Protein AF-A0A444V3T2-F1 (afdb_monomer)

InterPro domains:
  IPR004841 Amino acid permease/SLC12A domain [PF00324] (1-111)
  IPR004842 SLC12A transporter fam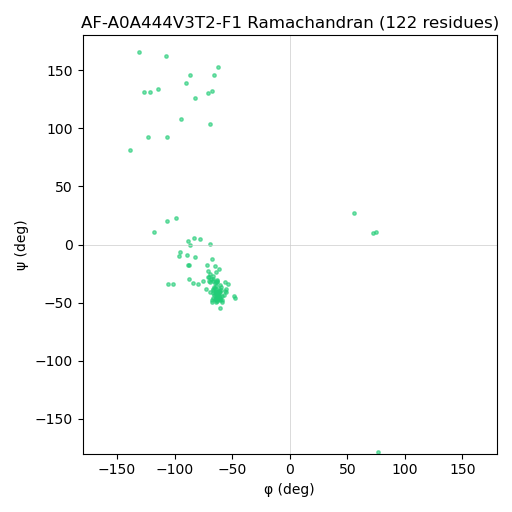ily [PTHR11827] (1-111)

Structure (mmCIF, N/CA/C/O backbone):
data_AF-A0A444V3T2-F1
#
_entry.id   AF-A0A444V3T2-F1
#
loop_
_atom_site.group_PDB
_atom_site.id
_atom_site.type_symbol
_atom_site.label_atom_id
_atom_site.label_alt_id
_atom_site.label_comp_id
_atom_site.label_asym_id
_atom_site.label_entity_id
_atom_site.label_seq_id
_atom_site.pdbx_PDB_ins_code
_atom_site.Cartn_x
_atom_site.Cartn_y
_atom_site.Cartn_z
_atom_site.occupancy
_atom_site.B_iso_or_equiv
_atom_site.auth_seq_id
_atom_site.auth_comp_id
_atom_site.auth_asym_id
_atom_site.auth_atom_id
_atom_site.pdbx_PDB_model_num
ATOM 1 N N . LYS A 1 1 ? 19.851 -10.715 -12.131 1.00 69.50 1 LYS A N 1
ATOM 2 C CA . LYS A 1 1 ? 19.253 -12.061 -11.907 1.00 69.50 1 LYS A CA 1
ATOM 3 C C . LYS A 1 1 ? 18.577 -12.176 -10.535 1.00 69.50 1 LYS A C 1
ATOM 5 O O . LYS A 1 1 ? 17.407 -12.519 -10.512 1.00 69.50 1 LYS A O 1
ATOM 10 N N . ALA A 1 2 ? 19.235 -11.811 -9.425 1.00 83.94 2 ALA A N 1
ATOM 11 C CA . ALA A 1 2 ? 18.618 -11.819 -8.088 1.00 83.94 2 ALA A CA 1
ATOM 12 C C . ALA A 1 2 ? 17.372 -10.912 -7.954 1.00 83.94 2 ALA A C 1
ATOM 14 O O . ALA A 1 2 ? 16.381 -11.339 -7.380 1.00 83.94 2 ALA A O 1
ATOM 15 N N . GLN A 1 3 ? 17.368 -9.715 -8.558 1.00 82.50 3 GLN A N 1
ATOM 16 C CA . GLN A 1 3 ? 16.205 -8.809 -8.534 1.00 82.50 3 GLN A CA 1
ATOM 17 C C . GLN A 1 3 ? 14.920 -9.452 -9.081 1.00 82.50 3 GLN A C 1
ATOM 19 O O . GLN A 1 3 ? 13.855 -9.260 -8.508 1.00 82.50 3 GLN A O 1
ATOM 24 N N . LEU A 1 4 ? 15.016 -10.242 -10.157 1.00 86.38 4 LEU A N 1
ATOM 25 C CA . LEU A 1 4 ? 13.858 -10.945 -10.716 1.00 86.38 4 LEU A CA 1
ATOM 26 C C . LEU A 1 4 ? 13.342 -12.018 -9.748 1.00 86.38 4 LEU A C 1
ATOM 28 O O . LEU A 1 4 ? 12.138 -12.173 -9.595 1.00 86.38 4 LEU A O 1
ATOM 32 N N . VAL A 1 5 ? 14.247 -12.720 -9.061 1.00 91.94 5 VAL A N 1
ATOM 33 C CA . VAL A 1 5 ? 13.881 -13.715 -8.042 1.00 91.94 5 VAL A CA 1
ATOM 34 C C . VAL A 1 5 ? 13.166 -13.046 -6.866 1.00 91.94 5 VAL A C 1
ATOM 36 O O . VAL A 1 5 ? 12.100 -13.504 -6.465 1.00 91.94 5 VAL A O 1
ATOM 39 N N . LEU A 1 6 ? 13.705 -11.934 -6.358 1.00 91.00 6 LEU A N 1
ATOM 40 C CA . LEU A 1 6 ? 13.081 -11.167 -5.275 1.00 91.00 6 LEU A CA 1
ATOM 41 C C . LEU A 1 6 ? 11.707 -10.623 -5.680 1.00 91.00 6 LEU A C 1
ATOM 43 O O . LEU A 1 6 ? 10.768 -10.694 -4.892 1.00 91.00 6 LEU A O 1
ATOM 47 N N . LEU A 1 7 ? 11.567 -10.148 -6.921 1.00 89.56 7 LEU A N 1
ATOM 48 C CA . LEU A 1 7 ? 10.286 -9.689 -7.454 1.00 89.56 7 LEU A CA 1
ATOM 49 C C . LEU A 1 7 ? 9.249 -10.820 -7.495 1.00 89.56 7 LEU A C 1
ATOM 51 O O . LEU A 1 7 ? 8.107 -10.613 -7.098 1.00 89.56 7 LEU A O 1
ATOM 55 N N . VAL A 1 8 ? 9.638 -12.020 -7.933 1.00 93.19 8 VAL A N 1
ATOM 56 C CA . VAL A 1 8 ? 8.736 -13.182 -7.965 1.00 93.19 8 VAL A CA 1
ATOM 57 C C . VAL A 1 8 ? 8.295 -13.581 -6.556 1.00 93.19 8 VAL A C 1
ATOM 59 O O . VAL A 1 8 ? 7.112 -13.837 -6.345 1.00 93.19 8 VAL A O 1
ATOM 62 N N . ILE A 1 9 ? 9.211 -13.587 -5.583 1.00 95.00 9 ILE A N 1
ATOM 63 C CA . ILE A 1 9 ? 8.882 -13.886 -4.180 1.00 95.00 9 ILE A CA 1
ATOM 64 C C . ILE A 1 9 ? 7.921 -12.836 -3.613 1.00 95.00 9 ILE A C 1
ATOM 66 O O . ILE A 1 9 ? 6.943 -13.197 -2.963 1.00 95.00 9 ILE A O 1
ATOM 70 N N . LEU A 1 10 ? 8.153 -11.551 -3.894 1.00 92.50 10 LEU A N 1
ATOM 71 C CA . LEU A 1 10 ? 7.268 -10.469 -3.461 1.00 92.50 10 LEU A CA 1
ATOM 72 C C . LEU A 1 10 ? 5.859 -10.629 -4.043 1.00 92.50 10 LEU A C 1
ATOM 74 O O . LEU A 1 10 ? 4.874 -10.548 -3.314 1.00 92.50 10 LEU A O 1
ATOM 78 N N . ILE A 1 11 ? 5.757 -10.903 -5.345 1.00 93.00 11 ILE A N 1
ATOM 79 C CA . ILE A 1 11 ? 4.470 -11.141 -6.005 1.00 93.00 11 ILE A CA 1
ATOM 80 C C . ILE A 1 11 ? 3.768 -12.355 -5.379 1.00 93.00 11 ILE A C 1
ATOM 82 O O . ILE A 1 11 ? 2.581 -12.279 -5.067 1.00 93.00 11 ILE A O 1
ATOM 86 N N . ALA A 1 12 ? 4.493 -13.448 -5.129 1.00 95.06 12 ALA A N 1
ATOM 87 C CA . ALA A 1 12 ? 3.946 -14.627 -4.461 1.00 95.06 12 ALA A CA 1
ATOM 88 C C . ALA A 1 12 ? 3.456 -14.321 -3.034 1.00 95.06 12 ALA A C 1
ATOM 90 O O . ALA A 1 12 ? 2.402 -14.813 -2.639 1.00 95.06 12 ALA A O 1
ATOM 91 N N . ALA A 1 13 ? 4.168 -13.478 -2.280 1.00 94.38 13 ALA A N 1
ATOM 92 C CA . ALA A 1 13 ? 3.751 -13.047 -0.947 1.00 94.38 13 ALA A CA 1
ATOM 93 C C . ALA A 1 13 ? 2.453 -12.225 -0.98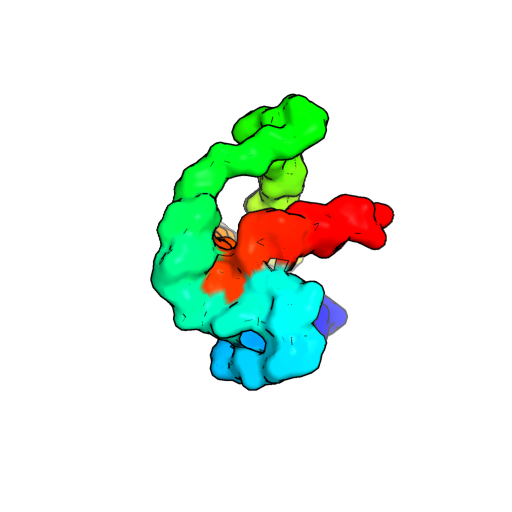8 1.00 94.38 13 ALA A C 1
ATOM 95 O O . ALA A 1 13 ? 1.553 -12.465 -0.182 1.00 94.38 13 ALA A O 1
ATOM 96 N N . ILE A 1 14 ? 2.317 -11.318 -1.963 1.00 92.44 14 ILE A N 1
ATOM 97 C CA . ILE A 1 14 ? 1.084 -10.546 -2.176 1.00 92.44 14 ILE A CA 1
ATOM 98 C C . ILE A 1 14 ? -0.077 -11.488 -2.520 1.00 92.44 14 ILE A C 1
ATOM 100 O O . ILE A 1 14 ? -1.147 -11.386 -1.923 1.00 92.44 14 ILE A O 1
ATOM 104 N N . PHE A 1 15 ? 0.125 -12.453 -3.422 1.00 93.12 15 PHE A N 1
ATOM 105 C CA . PHE A 1 15 ? -0.904 -13.451 -3.734 1.00 93.12 15 PHE A CA 1
ATOM 106 C C . PHE A 1 15 ? -1.279 -14.308 -2.525 1.00 93.12 15 PHE A C 1
ATOM 108 O O . PHE A 1 15 ? -2.460 -14.568 -2.307 1.00 93.12 15 PHE A O 1
ATOM 115 N N . ASN A 1 16 ? -0.300 -14.720 -1.720 1.00 92.94 16 ASN A N 1
ATOM 116 C CA . ASN A 1 16 ? -0.548 -15.477 -0.500 1.00 92.94 16 ASN A CA 1
ATOM 117 C C . ASN A 1 16 ? -1.385 -14.674 0.507 1.00 92.94 16 ASN A C 1
ATOM 119 O O . ASN A 1 16 ? -2.307 -15.227 1.102 1.00 92.94 16 ASN A O 1
ATOM 123 N N . TYR A 1 17 ? -1.116 -13.372 0.658 1.00 90.81 17 TYR A N 1
ATOM 124 C CA . TYR A 1 17 ? -1.953 -12.481 1.463 1.00 90.81 17 TYR A CA 1
ATOM 125 C C . TYR A 1 17 ? -3.397 -12.444 0.942 1.00 90.81 17 TYR A C 1
ATOM 127 O O . TYR A 1 17 ? -4.321 -12.669 1.718 1.00 90.81 17 TYR A O 1
ATOM 135 N N . VAL A 1 18 ? -3.591 -12.232 -0.366 1.00 90.25 18 VAL A N 1
ATOM 136 C CA . VAL A 1 18 ? -4.929 -12.147 -0.975 1.00 90.25 18 VAL A CA 1
ATOM 137 C C . VAL A 1 18 ? -5.693 -13.463 -0.831 1.00 90.25 18 VAL A C 1
ATOM 139 O O . VAL A 1 18 ? -6.853 -13.465 -0.451 1.00 90.25 18 VAL A O 1
ATOM 142 N N . ILE A 1 19 ? -5.065 -14.611 -1.086 1.00 90.31 19 ILE A N 1
ATOM 143 C CA . ILE A 1 19 ? -5.722 -15.914 -0.889 1.00 90.31 19 ILE A CA 1
ATOM 144 C C . ILE A 1 19 ? -6.040 -16.122 0.597 1.00 90.31 19 ILE A C 1
ATOM 146 O O . ILE A 1 19 ? -7.130 -16.573 0.947 1.00 90.31 19 ILE A O 1
ATOM 150 N N . GLY A 1 20 ? -5.107 -15.756 1.477 1.00 87.44 20 GLY A N 1
ATOM 151 C CA . GLY A 1 20 ? -5.268 -15.856 2.920 1.00 87.44 20 GLY A CA 1
ATOM 152 C C . GLY A 1 20 ? -6.390 -14.980 3.475 1.00 87.44 20 GLY A C 1
ATOM 153 O O . GLY A 1 20 ? -7.021 -15.393 4.445 1.00 87.44 20 GLY A O 1
ATOM 154 N N . SER A 1 21 ? -6.672 -13.821 2.870 1.00 86.50 21 SER A N 1
ATOM 155 C CA . SER A 1 21 ? -7.755 -12.931 3.306 1.00 86.50 21 SER A CA 1
ATOM 156 C C . SER A 1 21 ? -9.146 -13.500 3.019 1.00 86.50 21 SER A C 1
ATOM 158 O O . SER A 1 21 ? -10.081 -13.226 3.768 1.00 86.50 21 SER A O 1
ATOM 160 N N . PHE A 1 22 ? -9.289 -14.341 1.987 1.00 86.31 22 PHE A N 1
ATOM 161 C CA . PHE A 1 22 ? -10.555 -15.001 1.645 1.00 86.31 22 PHE A CA 1
ATOM 162 C C . PHE A 1 22 ? -10.858 -16.261 2.464 1.00 86.31 22 PHE A C 1
ATOM 164 O O . PHE A 1 22 ? -11.978 -16.763 2.390 1.00 86.31 22 PHE A O 1
ATOM 171 N N . ILE A 1 23 ? -9.899 -16.783 3.235 1.00 85.62 23 ILE A N 1
ATOM 172 C CA . ILE A 1 23 ? -10.065 -18.019 4.013 1.00 85.62 23 ILE A CA 1
ATOM 173 C C . ILE A 1 23 ? -10.206 -17.667 5.506 1.00 85.62 23 ILE A C 1
ATOM 175 O O . ILE A 1 23 ? -9.193 -17.564 6.210 1.00 85.62 23 ILE A O 1
ATOM 179 N N . PRO A 1 24 ? -11.439 -17.484 6.021 1.00 75.69 24 PRO A N 1
ATOM 180 C CA . PRO A 1 24 ? -11.673 -17.339 7.452 1.00 75.69 24 PRO A CA 1
ATOM 181 C C . PRO A 1 24 ? -11.369 -18.655 8.171 1.00 75.69 24 PRO A C 1
ATOM 183 O O . PRO A 1 24 ? -11.794 -19.727 7.746 1.00 75.69 24 PRO A O 1
ATOM 186 N N . MET A 1 25 ? -10.613 -18.577 9.266 1.00 75.19 25 MET A N 1
ATOM 187 C CA . MET A 1 25 ? -10.357 -19.709 10.158 1.00 75.19 25 MET A CA 1
ATOM 188 C C . MET A 1 25 ? -10.712 -19.293 11.582 1.00 75.19 25 MET A C 1
ATOM 190 O O . MET A 1 25 ? -10.215 -18.264 12.035 1.00 75.19 25 MET A O 1
ATOM 194 N N . GLU A 1 26 ? -11.483 -20.112 12.305 1.00 74.12 26 GLU A N 1
ATOM 195 C CA . GLU A 1 26 ? -11.854 -19.857 13.713 1.00 74.12 26 GLU A CA 1
ATOM 196 C C . GLU A 1 26 ? -10.626 -19.609 14.605 1.00 74.12 26 GLU A C 1
ATOM 198 O O . GLU A 1 26 ? -10.642 -18.765 15.495 1.00 74.12 26 GLU A O 1
ATOM 203 N N . SER A 1 27 ? -9.497 -20.270 14.322 1.00 75.94 27 SER A N 1
ATOM 204 C CA . SER A 1 27 ? -8.250 -20.073 15.074 1.00 75.94 27 SER A CA 1
ATOM 205 C C . SER A 1 27 ? -7.646 -18.669 14.942 1.00 75.94 27 SER A C 1
ATOM 207 O O . SER A 1 27 ? -6.814 -18.289 15.766 1.00 75.94 27 SER A O 1
ATOM 209 N N . LYS A 1 28 ? -8.041 -17.895 13.921 1.00 72.12 28 LYS A N 1
ATOM 210 C CA . LYS A 1 28 ? -7.581 -16.520 13.683 1.00 72.12 28 LYS A CA 1
ATOM 211 C C . LYS A 1 28 ? -8.539 -15.459 14.238 1.00 72.12 28 LYS A C 1
ATOM 213 O O . LYS A 1 28 ? -8.137 -14.300 14.325 1.00 72.12 28 LYS A O 1
ATOM 218 N N . GLU A 1 29 ? -9.738 -15.834 14.685 1.00 74.69 29 GLU A N 1
ATOM 219 C CA . GLU A 1 29 ? -10.699 -14.890 15.278 1.00 74.69 29 GLU A CA 1
ATOM 220 C C . GLU A 1 29 ? -10.171 -14.267 16.575 1.00 74.69 29 GLU A C 1
ATOM 222 O O . GLU A 1 29 ? -10.343 -13.074 16.811 1.00 74.69 29 GLU A O 1
ATOM 227 N N . SER A 1 30 ? -9.423 -15.036 17.373 1.00 72.38 30 SER A N 1
ATOM 228 C CA . SER A 1 30 ? -8.738 -14.532 18.576 1.00 72.38 30 SER A CA 1
ATOM 229 C C . SER A 1 30 ? -7.698 -13.447 18.273 1.00 72.38 30 SER A C 1
ATOM 231 O O . SER A 1 30 ? -7.361 -12.651 19.145 1.00 72.38 30 SER A O 1
ATOM 233 N N . LYS A 1 31 ? -7.215 -13.392 17.026 1.00 72.00 31 LYS A N 1
ATOM 234 C CA . LYS A 1 31 ? -6.314 -12.362 16.499 1.00 72.00 31 LYS A CA 1
ATOM 235 C C . LYS A 1 31 ? -7.063 -11.297 15.699 1.00 72.00 31 LYS A C 1
ATOM 237 O O . LYS A 1 31 ? -6.473 -10.665 14.832 1.00 72.00 31 LYS A O 1
ATOM 242 N N . GLY A 1 32 ? -8.362 -11.124 15.933 1.00 73.44 32 GLY A N 1
ATOM 243 C CA . GLY A 1 32 ? -9.148 -10.058 15.318 1.00 73.44 32 GLY A CA 1
ATOM 244 C C . GLY A 1 32 ? -9.454 -10.243 13.831 1.00 73.44 32 GLY A C 1
ATOM 245 O O . GLY A 1 32 ? -9.937 -9.303 13.207 1.00 73.44 32 GLY A O 1
ATOM 246 N N . PHE A 1 33 ? -9.172 -11.419 13.260 1.00 81.38 33 PHE A N 1
ATOM 247 C CA . PHE A 1 33 ? -9.427 -11.745 11.857 1.00 81.38 33 PHE A CA 1
ATOM 248 C C . PHE A 1 33 ? -10.779 -12.439 11.724 1.00 81.38 33 PHE A C 1
ATOM 250 O O . PHE A 1 33 ? -10.918 -13.603 12.093 1.00 81.38 33 PHE A O 1
ATOM 257 N N . PHE A 1 34 ? -11.765 -11.743 11.162 1.00 77.69 34 PHE A N 1
ATOM 258 C CA . PHE A 1 34 ? -13.147 -12.242 11.094 1.00 77.69 34 PHE A CA 1
ATOM 259 C C . PHE A 1 34 ? -13.671 -12.435 9.666 1.00 77.69 34 PHE A C 1
ATOM 261 O O . PHE A 1 34 ? -14.868 -12.652 9.469 1.00 77.69 34 PHE A O 1
ATOM 268 N N . GLY A 1 35 ? -12.793 -12.364 8.664 1.00 80.75 35 GLY A N 1
ATOM 269 C CA . GLY A 1 35 ? -13.203 -12.326 7.259 1.00 80.75 35 GLY A CA 1
ATOM 270 C C . GLY A 1 35 ? -13.736 -10.949 6.846 1.00 80.75 35 GLY A C 1
ATOM 271 O O . GLY A 1 35 ? -13.764 -10.010 7.637 1.00 80.75 35 GLY A O 1
ATOM 272 N N . TYR A 1 36 ? -14.155 -10.826 5.587 1.00 84.44 36 TYR A N 1
ATOM 273 C CA . TYR A 1 36 ? -14.707 -9.582 5.048 1.00 84.44 36 TYR A CA 1
ATOM 274 C C . TYR A 1 36 ? -16.077 -9.274 5.666 1.00 84.44 36 TYR A C 1
ATOM 276 O O . TYR A 1 36 ? -17.084 -9.867 5.274 1.00 84.44 36 TYR A O 1
ATOM 284 N N . LYS A 1 37 ? -16.125 -8.323 6.606 1.00 85.31 37 LYS A N 1
ATOM 285 C CA . LYS A 1 37 ? -17.368 -7.850 7.232 1.00 85.31 37 LYS A CA 1
ATOM 286 C C . LYS A 1 37 ? -17.549 -6.349 7.011 1.00 85.31 37 LYS A C 1
ATOM 288 O O . LYS A 1 37 ? -16.648 -5.554 7.262 1.00 85.31 37 LYS A O 1
ATOM 293 N N . GLY A 1 38 ? -18.743 -5.950 6.568 1.00 82.94 38 GLY A N 1
ATOM 294 C CA . GLY A 1 38 ? -19.071 -4.537 6.332 1.00 82.94 38 GLY A CA 1
ATOM 295 C C . GLY A 1 38 ? -19.102 -3.692 7.610 1.00 82.94 38 GLY A C 1
ATOM 296 O O . GLY A 1 38 ? -18.819 -2.500 7.560 1.00 82.94 38 GLY A O 1
ATOM 297 N N . GLU A 1 39 ? -19.391 -4.309 8.756 1.00 85.31 39 GLU A N 1
ATOM 298 C CA . GLU A 1 39 ? -19.378 -3.645 10.067 1.00 85.31 39 GLU A CA 1
ATOM 299 C C . GLU A 1 39 ? -17.965 -3.183 10.448 1.00 85.31 39 GLU A C 1
ATOM 301 O O . GLU A 1 39 ? -17.773 -2.014 10.772 1.00 85.31 39 GLU A O 1
ATOM 306 N N . ILE A 1 40 ? -16.969 -4.063 10.285 1.00 85.00 40 ILE A N 1
ATOM 307 C CA . ILE A 1 40 ? -15.548 -3.762 1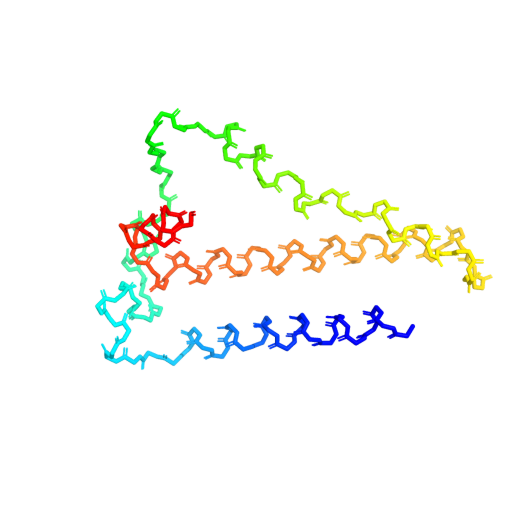0.525 1.00 85.00 40 ILE A CA 1
ATOM 308 C C . ILE A 1 40 ? -15.080 -2.635 9.601 1.00 85.00 40 ILE A C 1
ATOM 310 O O . ILE A 1 40 ? -14.377 -1.723 10.028 1.00 85.00 40 ILE A O 1
ATOM 314 N N . MET A 1 41 ? -15.520 -2.660 8.338 1.00 84.56 41 MET A N 1
ATOM 315 C CA . MET A 1 41 ? -15.205 -1.598 7.386 1.00 84.56 41 MET A CA 1
ATOM 316 C C . MET A 1 41 ? -15.695 -0.236 7.881 1.00 84.56 41 MET A C 1
ATOM 318 O O . MET A 1 41 ? -14.929 0.720 7.846 1.00 84.56 41 MET A O 1
ATOM 322 N N . MET A 1 42 ? -16.950 -0.145 8.339 1.00 86.19 42 MET A N 1
ATOM 323 C CA . MET A 1 42 ? -17.538 1.108 8.825 1.00 86.19 42 MET A CA 1
ATOM 324 C C . MET A 1 42 ? -16.841 1.626 10.083 1.00 86.19 42 MET A C 1
ATOM 326 O O . MET A 1 42 ? -16.622 2.830 10.198 1.00 86.19 42 MET A O 1
ATOM 330 N N . GLU A 1 43 ? -16.445 0.732 10.987 1.00 85.88 43 GLU A N 1
ATOM 331 C CA . GLU A 1 43 ? -15.677 1.088 12.183 1.00 85.88 43 GLU A CA 1
ATOM 332 C C . GLU A 1 43 ? -14.271 1.608 11.836 1.00 85.88 43 GLU A C 1
ATOM 334 O O . GLU A 1 43 ? -13.795 2.569 12.435 1.00 85.88 43 GLU A O 1
ATOM 339 N N . ASN A 1 44 ? -13.635 1.042 10.806 1.00 86.94 44 ASN A N 1
ATOM 340 C CA . ASN A 1 44 ? -12.298 1.429 10.348 1.00 86.94 44 ASN A CA 1
ATOM 341 C C . ASN A 1 44 ? -12.272 2.597 9.342 1.00 86.94 44 ASN A C 1
ATOM 343 O O . ASN A 1 44 ? -11.193 2.983 8.895 1.00 86.94 44 ASN A O 1
ATOM 347 N N . MET A 1 45 ? -13.418 3.169 8.948 1.00 86.69 45 MET A N 1
ATOM 348 C CA . MET A 1 45 ? -13.436 4.289 7.990 1.00 86.69 45 MET A CA 1
ATOM 349 C C . MET A 1 45 ? -12.896 5.597 8.581 1.00 86.69 45 MET A C 1
ATOM 351 O O . MET A 1 45 ? -12.420 6.457 7.837 1.00 86.69 45 MET A O 1
ATOM 355 N N . GLY A 1 46 ? -13.020 5.776 9.897 1.00 86.56 46 GLY A N 1
ATOM 356 C CA . GLY A 1 46 ?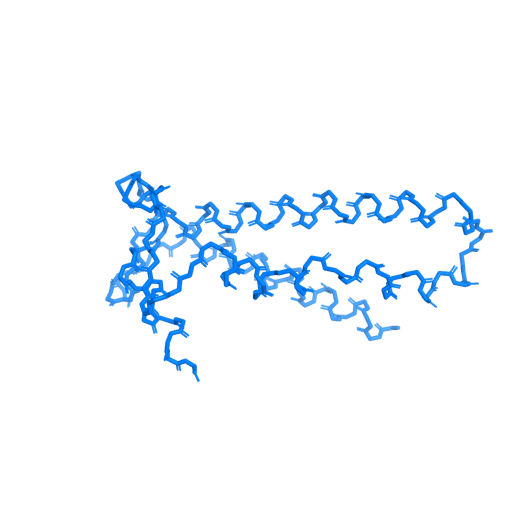 -12.548 6.965 10.597 1.00 86.56 46 GLY A CA 1
ATOM 357 C C . GLY A 1 46 ? -11.078 6.846 11.013 1.00 86.56 46 GLY A C 1
ATOM 358 O O . GLY A 1 46 ? -10.633 5.754 11.367 1.00 86.56 46 GLY A O 1
ATOM 359 N N . PRO A 1 47 ? -10.311 7.950 11.014 1.00 86.19 47 PRO A N 1
ATOM 360 C CA . PRO A 1 47 ? -8.986 7.953 11.617 1.00 86.19 47 PRO A CA 1
ATOM 361 C C . PRO A 1 47 ? -9.096 7.887 13.150 1.00 86.19 47 PRO A C 1
ATOM 363 O O . PRO A 1 47 ? -9.799 8.695 13.754 1.00 86.19 47 PRO A O 1
ATOM 366 N N . ASP A 1 48 ? -8.354 6.974 13.772 1.00 86.44 48 ASP A N 1
ATOM 367 C CA . ASP A 1 48 ? -8.138 6.899 15.225 1.00 86.44 48 ASP A CA 1
ATOM 368 C C . ASP A 1 48 ? -6.625 6.946 15.465 1.00 86.44 48 ASP A C 1
ATOM 370 O O . ASP A 1 48 ? -5.919 5.943 15.355 1.00 86.44 48 ASP A O 1
ATOM 374 N N . PHE A 1 49 ? -6.095 8.150 15.684 1.00 85.38 49 PHE A N 1
ATOM 375 C CA . PHE A 1 49 ? -4.674 8.318 15.968 1.00 85.38 49 PHE A CA 1
ATOM 376 C C . PHE A 1 49 ? -4.412 8.051 17.453 1.00 85.38 49 PHE A C 1
ATOM 378 O O . PHE A 1 49 ? -5.032 8.669 18.319 1.00 85.38 49 PHE A O 1
ATOM 385 N N . ARG A 1 50 ? -3.474 7.149 17.746 1.00 83.06 50 ARG A N 1
ATOM 386 C CA . ARG A 1 50 ? -3.112 6.728 19.108 1.00 83.06 50 ARG A CA 1
ATOM 387 C C . ARG A 1 50 ? -1.749 7.286 19.504 1.00 83.06 50 ARG A C 1
ATOM 389 O O . ARG A 1 50 ? -1.024 7.768 18.650 1.00 83.06 50 ARG A O 1
ATOM 396 N N . ASP A 1 51 ? -1.441 7.302 20.798 1.00 84.31 51 ASP A N 1
ATOM 397 C CA . ASP A 1 51 ? -0.132 7.718 21.349 1.00 84.31 51 ASP A CA 1
ATOM 398 C C . ASP A 1 51 ? 0.353 9.124 20.967 1.00 84.31 51 ASP A C 1
ATOM 400 O O . ASP A 1 51 ? 1.547 9.411 20.957 1.00 84.31 51 ASP A O 1
ATOM 404 N N . GLY A 1 52 ? -0.577 10.036 20.675 1.00 84.38 52 GLY A N 1
ATOM 405 C CA . GLY A 1 52 ? -0.230 11.384 20.220 1.00 84.38 52 GLY A CA 1
ATOM 406 C C . GLY A 1 52 ? 0.249 11.436 18.769 1.00 84.38 52 GLY A C 1
ATOM 407 O O . GLY A 1 52 ? 0.722 12.485 18.324 1.00 84.38 52 GLY A O 1
ATOM 408 N N . GLU A 1 53 ? 0.092 10.343 18.020 1.00 88.25 53 GLU A N 1
ATOM 409 C CA . GLU A 1 53 ? 0.326 10.328 16.588 1.00 88.25 53 GLU A CA 1
ATOM 410 C C . GLU A 1 53 ? -0.628 11.284 15.871 1.00 88.25 53 GLU A C 1
ATOM 412 O O . GLU A 1 53 ? -1.737 11.596 16.309 1.00 88.25 53 GLU A O 1
ATOM 417 N N . THR A 1 54 ? -0.175 11.784 14.731 1.00 91.38 54 THR A N 1
ATOM 418 C CA . THR A 1 54 ? -0.956 12.689 13.888 1.00 91.38 54 THR A CA 1
ATOM 419 C C . THR A 1 54 ? -0.914 12.201 12.453 1.00 91.38 54 THR A C 1
ATOM 421 O O . THR A 1 54 ? -0.046 11.414 12.073 1.00 91.38 54 THR A O 1
ATOM 424 N N . PHE A 1 55 ? -1.805 12.728 11.615 1.00 89.94 55 PHE A N 1
ATOM 425 C CA . PHE A 1 55 ? -1.799 12.451 10.180 1.00 89.94 55 PHE A CA 1
ATOM 426 C C . PHE A 1 55 ? -0.406 12.612 9.544 1.00 89.94 55 PHE A C 1
ATOM 428 O O . PHE A 1 55 ? 0.024 11.756 8.776 1.00 89.94 55 PHE A O 1
ATOM 435 N N . PHE A 1 56 ? 0.317 13.683 9.888 1.00 91.31 56 PHE A N 1
ATOM 436 C CA . PHE A 1 56 ? 1.652 13.936 9.341 1.00 91.31 56 PHE A CA 1
ATOM 437 C C . PHE A 1 56 ? 2.701 12.941 9.836 1.00 91.31 56 PHE A C 1
ATOM 439 O O . PHE A 1 56 ? 3.606 12.609 9.075 1.00 91.31 56 PHE A O 1
ATOM 446 N N . SER A 1 57 ? 2.569 12.448 11.069 1.00 90.62 57 SER A N 1
ATOM 447 C CA . SER A 1 57 ? 3.471 11.426 11.606 1.00 90.62 57 SER A CA 1
ATOM 448 C C . SER A 1 57 ? 3.297 10.094 10.870 1.00 90.62 57 SER A C 1
ATOM 450 O O . SER A 1 57 ? 4.252 9.557 10.309 1.00 90.62 57 SER A O 1
ATOM 452 N N . VAL A 1 58 ? 2.049 9.636 10.717 1.00 89.31 58 VAL A N 1
ATOM 453 C CA . VAL A 1 58 ? 1.731 8.421 9.946 1.00 89.31 58 VAL A CA 1
ATOM 454 C C . VAL A 1 58 ? 2.146 8.573 8.476 1.00 89.31 58 VAL A C 1
ATOM 456 O O . VAL A 1 58 ? 2.727 7.661 7.885 1.00 89.31 58 VAL A O 1
ATOM 459 N N . PHE A 1 59 ? 1.918 9.747 7.879 1.00 90.31 59 PHE A N 1
ATOM 460 C CA . PHE A 1 59 ? 2.366 10.044 6.518 1.00 90.31 59 PHE A CA 1
ATOM 461 C C . PHE A 1 59 ? 3.893 9.982 6.376 1.00 90.31 59 PHE A C 1
ATOM 463 O O . PHE A 1 59 ? 4.381 9.451 5.380 1.00 90.31 59 PHE A O 1
ATOM 470 N N . ALA A 1 60 ? 4.653 10.478 7.356 1.00 90.88 60 ALA A N 1
ATOM 471 C CA . ALA A 1 60 ? 6.114 10.443 7.326 1.00 90.88 60 ALA A CA 1
ATOM 472 C C . ALA A 1 60 ? 6.670 9.009 7.342 1.00 90.88 60 ALA A C 1
ATOM 474 O O . ALA A 1 60 ? 7.682 8.752 6.693 1.00 90.88 60 ALA A O 1
ATOM 475 N N . ILE A 1 61 ? 5.989 8.071 8.010 1.00 89.00 61 ILE A N 1
ATOM 476 C CA . ILE A 1 61 ? 6.336 6.639 7.997 1.00 89.00 61 ILE A CA 1
ATOM 477 C C . ILE A 1 61 ? 5.983 5.998 6.644 1.00 89.00 61 ILE A C 1
ATOM 479 O O . ILE A 1 61 ? 6.741 5.181 6.122 1.00 89.00 61 ILE A O 1
ATOM 483 N N . PHE A 1 62 ? 4.858 6.387 6.038 1.00 88.75 62 PHE A N 1
ATOM 484 C CA . PHE A 1 62 ? 4.423 5.855 4.742 1.00 88.75 62 PHE A CA 1
ATOM 485 C C . PHE A 1 62 ? 5.220 6.415 3.550 1.00 88.75 62 PHE A C 1
ATOM 487 O O . PHE A 1 62 ? 5.427 5.729 2.549 1.00 88.75 62 PHE A O 1
ATOM 494 N N . PHE A 1 63 ? 5.697 7.657 3.635 1.00 88.31 63 PHE A N 1
ATOM 495 C CA . PHE A 1 63 ? 6.348 8.361 2.528 1.00 88.31 63 PHE A CA 1
ATOM 496 C C . PHE A 1 63 ? 7.578 7.627 1.940 1.00 88.31 63 PHE A C 1
ATOM 498 O O . PHE A 1 63 ? 7.670 7.512 0.711 1.00 88.31 63 PHE A O 1
ATOM 505 N N . PRO A 1 64 ? 8.494 7.047 2.744 1.00 87.50 64 PRO A N 1
ATOM 506 C CA . PRO A 1 64 ? 9.585 6.211 2.241 1.00 87.50 64 PRO A CA 1
ATOM 507 C C . PRO A 1 64 ? 9.129 5.022 1.384 1.00 87.50 64 PRO A C 1
ATOM 509 O O . PRO A 1 64 ? 9.818 4.669 0.428 1.00 87.50 64 PRO A O 1
ATOM 512 N N . ALA A 1 65 ? 7.957 4.437 1.654 1.00 85.50 65 ALA A N 1
ATOM 513 C CA . ALA A 1 65 ? 7.443 3.311 0.873 1.00 85.50 65 ALA A CA 1
ATOM 514 C C . ALA A 1 65 ? 7.100 3.710 -0.578 1.00 85.50 65 ALA A C 1
ATOM 516 O O . ALA A 1 65 ? 7.265 2.913 -1.500 1.00 85.50 65 ALA A O 1
ATOM 517 N N . ALA A 1 66 ? 6.684 4.961 -0.806 1.00 82.31 66 ALA A N 1
ATOM 518 C CA . ALA A 1 66 ? 6.302 5.467 -2.127 1.00 82.31 66 ALA A CA 1
ATOM 519 C C . ALA A 1 66 ? 7.475 6.048 -2.949 1.00 82.31 66 ALA A C 1
ATOM 521 O O . ALA A 1 66 ? 7.368 6.194 -4.167 1.00 82.31 66 ALA A O 1
ATOM 522 N N . THR A 1 67 ? 8.605 6.384 -2.319 1.00 82.75 67 THR A N 1
ATOM 523 C CA . THR A 1 67 ? 9.699 7.161 -2.948 1.00 82.75 67 THR A CA 1
ATOM 524 C C . THR A 1 67 ? 10.760 6.328 -3.685 1.00 82.75 67 THR A C 1
ATOM 526 O O . THR A 1 67 ? 11.694 6.882 -4.265 1.00 82.75 67 THR A O 1
ATOM 529 N N . GLY A 1 68 ? 10.599 5.002 -3.771 1.00 72.88 68 GLY A N 1
ATOM 530 C CA . GLY A 1 68 ? 11.571 4.074 -4.379 1.00 72.88 68 GLY A CA 1
ATOM 531 C C . GLY A 1 68 ? 11.755 4.152 -5.907 1.00 72.88 68 GLY A C 1
ATOM 532 O O . GLY A 1 68 ? 12.557 3.408 -6.471 1.00 72.88 68 GLY A O 1
ATOM 533 N N . ILE A 1 69 ? 11.047 5.048 -6.599 1.00 75.25 69 ILE A N 1
ATOM 534 C CA . ILE A 1 69 ? 11.019 5.155 -8.070 1.00 75.25 69 ILE A CA 1
ATOM 535 C C . ILE A 1 69 ? 12.407 5.454 -8.668 1.00 75.25 69 ILE A C 1
ATOM 537 O O . ILE A 1 69 ? 12.758 4.947 -9.735 1.00 75.25 69 ILE A O 1
ATOM 541 N N . LEU A 1 70 ? 13.227 6.239 -7.964 1.00 65.88 70 LEU A N 1
ATOM 542 C CA . LEU A 1 70 ? 14.539 6.676 -8.453 1.00 65.8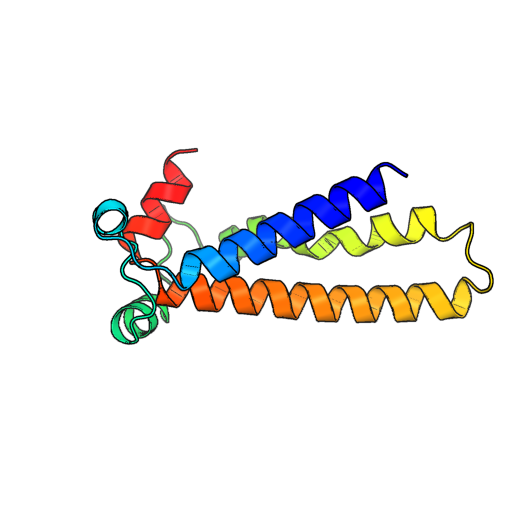8 70 LEU A CA 1
ATOM 543 C C . LEU A 1 70 ? 15.566 5.532 -8.532 1.00 65.88 70 LEU A C 1
ATOM 545 O O . LEU A 1 70 ? 16.461 5.573 -9.375 1.00 65.88 70 LEU A O 1
ATOM 549 N N . ALA A 1 71 ? 15.416 4.473 -7.727 1.00 67.88 71 ALA A N 1
ATOM 550 C CA . ALA A 1 71 ? 16.303 3.308 -7.775 1.00 67.88 71 ALA A CA 1
ATOM 551 C C . ALA A 1 71 ? 16.133 2.492 -9.072 1.00 67.88 71 ALA A C 1
ATOM 553 O O . ALA A 1 71 ? 17.096 1.900 -9.561 1.00 67.88 71 ALA A O 1
ATOM 554 N N . GLY A 1 72 ? 14.932 2.501 -9.665 1.00 64.50 72 GLY A N 1
ATOM 555 C CA . GLY A 1 72 ? 14.644 1.814 -10.928 1.00 64.50 72 GLY A CA 1
ATOM 556 C C . GLY A 1 72 ? 15.316 2.467 -12.138 1.00 64.50 72 GLY A C 1
ATOM 557 O O . GLY A 1 72 ? 15.728 1.770 -13.066 1.00 64.50 72 GLY A O 1
ATOM 558 N N . ALA A 1 73 ? 15.508 3.790 -12.105 1.00 64.81 73 ALA A N 1
ATOM 559 C CA . ALA A 1 73 ? 16.202 4.513 -13.169 1.00 64.81 73 ALA A CA 1
ATOM 560 C C . ALA A 1 73 ? 17.693 4.133 -13.259 1.00 64.81 73 ALA A C 1
ATOM 562 O O . ALA A 1 73 ? 18.255 4.111 -14.349 1.00 64.81 73 ALA A O 1
ATOM 563 N N . ASN A 1 74 ? 18.341 3.754 -12.156 1.00 62.62 74 ASN A N 1
ATOM 564 C CA . ASN A 1 74 ? 19.781 3.470 -12.149 1.00 62.62 74 ASN A CA 1
ATOM 565 C C . ASN A 1 74 ? 20.175 2.160 -12.876 1.00 62.62 74 ASN A C 1
ATOM 567 O O . ASN A 1 74 ? 21.326 1.980 -13.252 1.00 62.62 74 ASN A O 1
ATOM 571 N N . ILE A 1 75 ? 19.223 1.249 -13.116 1.00 64.88 75 ILE A N 1
ATOM 572 C CA . ILE A 1 75 ? 19.436 -0.012 -13.864 1.00 64.88 75 ILE A CA 1
ATOM 573 C C . ILE A 1 75 ? 19.063 0.163 -15.348 1.00 64.88 75 ILE A C 1
ATOM 575 O O . ILE A 1 75 ? 19.316 -0.704 -16.180 1.00 64.88 75 ILE A O 1
ATOM 579 N N . SER A 1 76 ? 18.495 1.317 -15.709 1.00 61.41 76 SER A N 1
ATOM 580 C CA . SER A 1 76 ? 17.951 1.559 -17.045 1.00 61.41 76 SER A CA 1
ATOM 581 C C . SER A 1 76 ? 19.000 1.861 -18.135 1.00 61.41 76 SER A C 1
ATOM 583 O O . SER A 1 76 ? 18.640 2.116 -19.282 1.00 61.41 76 SER A O 1
ATOM 585 N N . GLY A 1 77 ? 20.295 1.787 -17.800 1.00 59.06 77 GLY A N 1
ATOM 586 C CA . GLY A 1 77 ? 21.413 1.985 -18.733 1.00 59.06 77 GLY A CA 1
ATOM 587 C C . GLY A 1 77 ? 21.559 0.907 -19.818 1.00 59.06 77 GLY A C 1
ATOM 588 O O . GLY A 1 77 ? 22.283 1.133 -20.779 1.00 59.06 77 GLY A O 1
ATOM 589 N N . ASP A 1 78 ? 20.862 -0.227 -19.684 1.00 62.50 78 ASP A N 1
ATOM 590 C CA . ASP A 1 78 ? 20.872 -1.360 -20.632 1.00 62.50 78 ASP A CA 1
ATOM 591 C C . ASP A 1 78 ? 19.568 -1.458 -21.458 1.00 62.50 78 ASP A C 1
ATOM 593 O O . ASP A 1 78 ? 19.193 -2.519 -21.956 1.00 62.50 78 ASP A O 1
ATOM 597 N N . LEU A 1 79 ? 18.805 -0.362 -21.561 1.00 66.62 79 LEU A N 1
ATOM 598 C CA . LEU A 1 79 ? 17.589 -0.328 -22.378 1.00 66.62 79 LEU A CA 1
ATOM 599 C C . LEU A 1 79 ? 17.900 0.112 -23.806 1.00 66.62 79 LEU A C 1
ATOM 601 O O . LEU A 1 79 ? 18.617 1.084 -24.020 1.00 66.62 79 LEU A O 1
ATOM 605 N N . ALA A 1 80 ? 17.265 -0.555 -24.772 1.00 67.31 80 ALA A N 1
ATOM 606 C CA . ALA A 1 80 ? 17.367 -0.220 -26.191 1.00 67.31 80 ALA A CA 1
ATOM 607 C C . ALA A 1 80 ? 16.990 1.248 -26.488 1.00 67.31 80 ALA A C 1
ATOM 609 O O . ALA A 1 80 ? 17.667 1.886 -27.284 1.00 67.31 80 ALA A O 1
ATOM 610 N N . ASP A 1 81 ? 15.967 1.788 -25.799 1.00 78.75 81 ASP A N 1
ATOM 611 C CA . ASP A 1 81 ? 15.485 3.174 -25.939 1.00 78.75 81 ASP A CA 1
ATOM 612 C C . ASP A 1 81 ? 15.148 3.814 -24.568 1.00 78.75 81 ASP A C 1
ATOM 614 O O . ASP A 1 81 ? 13.979 3.870 -24.155 1.00 78.75 81 ASP A O 1
ATOM 618 N N . PRO A 1 82 ? 16.143 4.328 -23.821 1.00 72.56 82 PRO A N 1
ATOM 619 C CA . PRO A 1 82 ? 15.947 4.803 -22.448 1.00 72.56 82 PRO A CA 1
ATOM 620 C C . PRO A 1 82 ? 15.018 6.027 -22.356 1.00 72.56 82 PRO A C 1
ATOM 622 O O . PRO A 1 82 ? 14.237 6.138 -21.412 1.00 72.56 82 PRO A O 1
ATOM 625 N N . GLN A 1 83 ? 15.026 6.913 -23.360 1.00 76.00 83 GLN A N 1
ATOM 626 C CA . GLN A 1 83 ? 14.227 8.150 -23.357 1.00 76.00 83 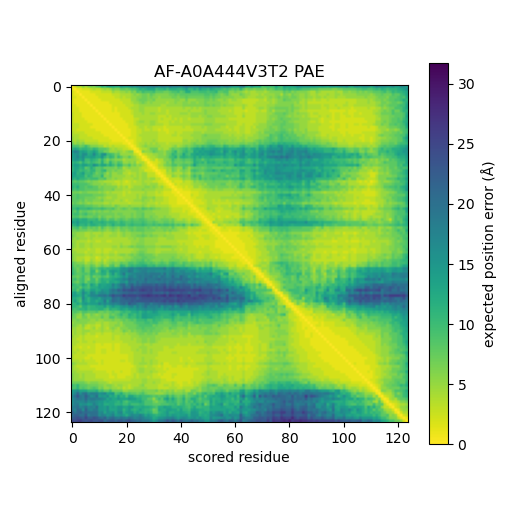GLN A CA 1
ATOM 627 C C . GLN A 1 83 ? 12.710 7.899 -23.337 1.00 76.00 83 GLN A C 1
ATOM 629 O O . GLN A 1 83 ? 11.963 8.700 -22.780 1.00 76.00 83 GLN A O 1
ATOM 634 N N . LEU A 1 84 ? 12.246 6.789 -23.919 1.00 76.31 84 LEU A N 1
ATOM 635 C CA . LEU A 1 84 ? 10.823 6.435 -23.957 1.00 76.31 84 LEU A CA 1
ATOM 636 C C . LEU A 1 84 ? 10.453 5.379 -22.916 1.00 76.31 84 LEU A C 1
ATOM 638 O O . LEU A 1 84 ? 9.340 5.395 -22.384 1.00 76.31 84 LEU A O 1
ATOM 642 N N . ALA A 1 85 ? 11.364 4.455 -22.622 1.00 80.31 85 ALA A N 1
ATOM 643 C CA . ALA A 1 85 ? 11.066 3.325 -21.758 1.00 80.31 85 ALA A CA 1
ATOM 644 C C . ALA A 1 85 ? 11.100 3.674 -20.261 1.00 80.31 85 ALA A C 1
ATOM 646 O O . ALA A 1 85 ? 10.268 3.165 -19.510 1.00 80.31 85 ALA A O 1
ATOM 647 N N . ILE A 1 86 ? 11.978 4.588 -19.829 1.00 80.88 86 ILE A N 1
ATOM 648 C CA . ILE A 1 86 ? 12.039 5.057 -18.433 1.00 80.88 86 ILE A CA 1
ATOM 649 C C . ILE A 1 86 ? 10.723 5.722 -17.990 1.00 80.88 86 ILE A C 1
ATOM 651 O O . ILE A 1 86 ? 10.154 5.273 -16.989 1.00 80.88 86 ILE A O 1
ATOM 655 N N . PRO A 1 87 ? 10.184 6.745 -18.692 1.00 82.19 87 PRO A N 1
ATOM 656 C CA . PRO A 1 87 ? 8.962 7.413 -18.243 1.00 82.19 87 PRO A CA 1
ATOM 657 C C . PRO A 1 87 ? 7.738 6.492 -18.296 1.00 82.19 87 PRO A C 1
ATOM 659 O O . PRO A 1 87 ? 6.927 6.502 -17.372 1.00 82.19 87 PRO A O 1
ATOM 662 N N . ARG A 1 88 ? 7.615 5.643 -19.327 1.00 83.56 88 ARG A N 1
ATOM 663 C CA . ARG A 1 88 ? 6.499 4.686 -19.435 1.00 83.56 88 ARG A CA 1
ATOM 664 C C . ARG A 1 88 ? 6.551 3.614 -18.351 1.00 83.56 88 ARG A C 1
ATOM 666 O O . ARG A 1 88 ? 5.530 3.342 -17.725 1.00 83.56 88 ARG A O 1
ATOM 673 N N . GLY A 1 89 ? 7.729 3.036 -18.116 1.00 84.81 89 GLY A N 1
ATOM 674 C CA . GLY A 1 89 ? 7.927 2.031 -17.074 1.00 84.81 89 GLY A CA 1
ATOM 675 C C . GLY A 1 89 ? 7.659 2.599 -15.683 1.00 84.81 89 GLY A C 1
ATOM 676 O O . GLY A 1 89 ? 6.963 1.975 -14.890 1.00 84.81 89 GLY A O 1
ATOM 677 N N . THR A 1 90 ? 8.132 3.818 -15.423 1.00 86.38 90 THR A N 1
ATOM 678 C CA . THR A 1 90 ? 7.935 4.512 -14.145 1.00 86.38 90 THR A CA 1
ATOM 679 C C . THR A 1 90 ? 6.461 4.805 -13.871 1.00 86.38 90 THR A C 1
ATOM 681 O O . THR A 1 90 ? 5.961 4.461 -12.804 1.00 86.38 90 THR A O 1
ATOM 684 N N . LEU A 1 91 ? 5.737 5.389 -14.832 1.00 87.06 91 LEU A N 1
ATOM 685 C CA . LEU A 1 91 ? 4.314 5.702 -14.664 1.00 87.06 91 LEU A CA 1
ATOM 686 C C . LEU A 1 91 ? 3.464 4.441 -14.475 1.00 87.06 91 LEU A C 1
ATOM 688 O O . LEU A 1 91 ? 2.577 4.422 -13.623 1.00 87.06 91 LEU A O 1
ATOM 692 N N . LEU A 1 92 ? 3.758 3.376 -15.227 1.00 87.81 92 LEU A N 1
ATOM 693 C CA . LEU A 1 92 ? 3.062 2.101 -15.071 1.00 87.81 92 LEU A CA 1
ATOM 694 C C . LEU A 1 92 ? 3.363 1.459 -13.711 1.00 87.81 92 LEU A C 1
ATOM 696 O O . LEU A 1 92 ? 2.447 0.965 -13.060 1.00 87.81 92 LEU A O 1
ATOM 700 N N . ALA A 1 93 ? 4.620 1.499 -13.261 1.00 87.62 93 ALA A N 1
ATOM 701 C CA . ALA A 1 93 ? 5.004 0.985 -11.951 1.00 87.62 93 ALA A CA 1
ATOM 702 C C . ALA A 1 93 ? 4.274 1.726 -10.822 1.00 87.62 93 ALA A C 1
ATOM 704 O O . ALA A 1 93 ? 3.700 1.070 -9.958 1.00 87.62 93 ALA A O 1
ATOM 705 N N . ILE A 1 94 ? 4.221 3.063 -10.871 1.00 89.88 94 ILE A N 1
ATOM 706 C CA . ILE A 1 94 ? 3.490 3.893 -9.897 1.00 89.88 94 ILE A CA 1
ATOM 707 C C . ILE A 1 94 ? 2.002 3.540 -9.873 1.00 89.88 94 ILE A C 1
ATOM 709 O O . ILE A 1 94 ? 1.406 3.412 -8.803 1.00 89.88 94 ILE A O 1
ATOM 713 N N . LEU A 1 95 ? 1.385 3.380 -11.046 1.00 90.56 95 LEU A N 1
ATOM 714 C CA . LEU A 1 95 ? -0.027 3.021 -11.135 1.00 90.56 95 LEU A CA 1
ATOM 715 C C . LEU A 1 95 ? -0.293 1.651 -10.495 1.00 90.56 95 LEU A C 1
ATOM 717 O O . LEU A 1 95 ? -1.217 1.515 -9.695 1.00 90.56 95 LEU A O 1
ATOM 721 N N . ILE A 1 96 ? 0.537 0.651 -10.809 1.00 91.06 96 ILE A N 1
ATOM 722 C CA . ILE A 1 96 ? 0.399 -0.703 -10.262 1.00 91.06 96 ILE A CA 1
ATOM 723 C C . ILE A 1 96 ? 0.598 -0.696 -8.742 1.00 91.06 96 ILE A C 1
ATOM 725 O O . ILE A 1 96 ? -0.227 -1.263 -8.027 1.00 91.06 96 ILE A O 1
ATOM 729 N N . THR A 1 97 ? 1.643 -0.040 -8.223 1.00 90.75 97 THR A N 1
ATOM 730 C CA . THR A 1 97 ? 1.897 0.002 -6.772 1.00 90.75 97 THR A CA 1
ATOM 731 C C . THR A 1 97 ? 0.792 0.735 -6.020 1.00 90.75 97 THR A C 1
ATOM 733 O O . THR A 1 97 ? 0.378 0.274 -4.960 1.00 90.75 97 THR A O 1
ATOM 736 N N . THR A 1 98 ? 0.244 1.810 -6.594 1.00 90.69 98 THR A N 1
ATOM 737 C CA . THR A 1 98 ? -0.890 2.543 -6.008 1.00 90.69 98 THR A CA 1
ATOM 738 C C . THR A 1 98 ? -2.127 1.654 -5.893 1.00 90.69 98 THR A C 1
ATOM 740 O O . THR A 1 98 ? -2.756 1.610 -4.839 1.00 90.69 98 THR A O 1
ATOM 743 N N . ILE A 1 99 ? -2.458 0.896 -6.944 1.00 93.94 99 ILE A N 1
ATOM 744 C CA . ILE A 1 99 ? -3.595 -0.036 -6.923 1.00 93.94 99 ILE A CA 1
ATOM 745 C C . ILE A 1 99 ? -3.387 -1.124 -5.865 1.00 93.94 99 ILE A C 1
ATOM 747 O O . ILE A 1 99 ? -4.311 -1.429 -5.113 1.00 93.94 99 ILE A O 1
ATOM 751 N N . VAL A 1 100 ? -2.179 -1.688 -5.772 1.00 92.44 100 VAL A N 1
ATOM 752 C CA . VAL A 1 100 ? -1.858 -2.721 -4.775 1.00 92.44 100 VAL A CA 1
ATOM 753 C C . VAL A 1 100 ? -1.961 -2.171 -3.351 1.00 92.44 100 VAL A C 1
ATOM 755 O O . VAL A 1 100 ? -2.571 -2.817 -2.503 1.00 92.44 100 VAL A O 1
ATOM 758 N N . TYR A 1 101 ? -1.434 -0.973 -3.082 1.00 91.44 101 TYR A N 1
ATOM 759 C CA . TYR A 1 101 ? -1.534 -0.341 -1.763 1.00 91.44 101 TYR A CA 1
ATOM 760 C C . TYR A 1 101 ? -2.976 -0.061 -1.356 1.00 91.44 101 TYR A C 1
ATOM 762 O O . TYR A 1 101 ? -3.366 -0.407 -0.242 1.00 91.44 101 TYR A O 1
ATOM 770 N N . LEU A 1 102 ? -3.788 0.495 -2.257 1.00 91.81 102 LEU A N 1
ATOM 771 C CA . LEU A 1 102 ? -5.205 0.733 -1.981 1.00 91.81 102 LEU A CA 1
ATOM 772 C C . LEU A 1 102 ? -5.966 -0.579 -1.768 1.00 91.81 102 LEU A C 1
ATOM 774 O O . LEU A 1 102 ? -6.778 -0.670 -0.851 1.00 91.81 102 LEU A O 1
ATOM 778 N N . GLY A 1 103 ? -5.675 -1.603 -2.574 1.00 91.88 103 GLY A N 1
ATOM 779 C CA . GLY A 1 103 ? -6.290 -2.922 -2.450 1.00 91.88 103 GLY A CA 1
ATOM 780 C C . GLY A 1 103 ? -6.005 -3.576 -1.100 1.00 91.88 103 GLY A C 1
ATOM 781 O O . GLY A 1 103 ? -6.938 -4.032 -0.446 1.00 91.88 103 GLY A O 1
ATOM 782 N N . ILE A 1 104 ? -4.742 -3.566 -0.658 1.00 91.00 104 ILE A N 1
ATOM 783 C CA . ILE A 1 104 ? -4.326 -4.143 0.630 1.00 91.00 104 ILE A CA 1
ATOM 784 C C . ILE A 1 104 ? -4.872 -3.330 1.810 1.00 91.00 104 ILE A C 1
ATOM 786 O O . ILE A 1 104 ? -5.329 -3.912 2.796 1.00 91.00 104 ILE A O 1
ATOM 790 N N . ALA A 1 105 ? -4.852 -1.996 1.726 1.00 89.38 105 ALA A N 1
ATOM 791 C CA . ALA A 1 105 ? -5.409 -1.133 2.767 1.00 89.38 105 ALA A CA 1
ATOM 792 C C . ALA A 1 105 ? -6.915 -1.382 2.939 1.00 89.38 105 ALA A C 1
ATOM 794 O O . ALA A 1 105 ? -7.390 -1.587 4.056 1.00 89.38 105 ALA A O 1
ATOM 795 N N . PHE A 1 106 ? -7.648 -1.455 1.826 1.00 89.06 106 PHE A N 1
ATOM 796 C CA . PHE A 1 106 ? -9.075 -1.756 1.827 1.00 89.06 106 PHE A CA 1
ATOM 797 C C . PHE A 1 106 ? -9.363 -3.160 2.368 1.00 89.06 106 PHE A C 1
ATOM 799 O O . PHE A 1 106 ? -10.198 -3.313 3.257 1.00 89.06 106 PHE A O 1
ATOM 806 N N . SER A 1 107 ? -8.650 -4.190 1.896 1.00 89.31 107 SER A N 1
ATOM 807 C CA 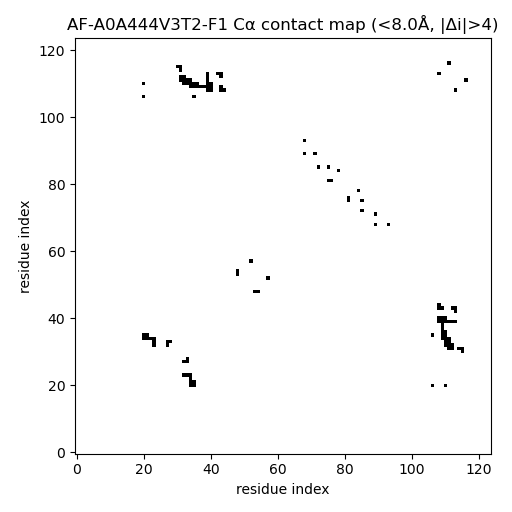. SER A 1 107 ? -8.878 -5.554 2.375 1.00 89.31 107 SER A CA 1
ATOM 808 C C . SER A 1 107 ? -8.562 -5.710 3.854 1.00 89.31 107 SER A C 1
ATOM 810 O O . SER A 1 107 ? -9.330 -6.350 4.559 1.00 89.31 107 SER A O 1
ATOM 812 N N . THR A 1 108 ? -7.485 -5.095 4.346 1.00 87.44 108 THR A N 1
ATOM 813 C CA . THR A 1 108 ? -7.124 -5.139 5.771 1.00 87.44 108 THR A CA 1
ATOM 814 C C . THR A 1 108 ? -8.168 -4.423 6.625 1.00 87.44 108 THR A C 1
ATOM 816 O O . THR A 1 108 ? -8.604 -4.975 7.634 1.00 87.44 108 THR A O 1
ATOM 819 N N . GLY A 1 109 ? -8.638 -3.252 6.184 1.00 86.06 109 GLY A N 1
ATOM 820 C CA . GLY A 1 109 ? -9.669 -2.482 6.882 1.00 86.06 109 GLY A CA 1
ATOM 821 C C . GLY A 1 109 ? -11.031 -3.178 6.960 1.00 86.06 109 GLY A C 1
ATOM 822 O O . GLY A 1 109 ? -11.803 -2.892 7.866 1.00 86.06 109 GLY A O 1
ATOM 823 N N 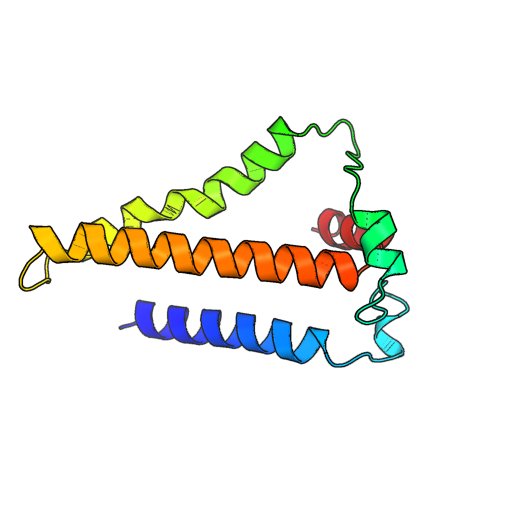. MET A 1 110 ? -11.335 -4.116 6.060 1.00 85.56 110 MET A N 1
ATOM 824 C CA . MET A 1 110 ? -12.554 -4.937 6.136 1.00 85.56 110 MET A CA 1
ATOM 825 C C . MET A 1 110 ? -12.397 -6.214 6.972 1.00 85.56 110 MET A C 1
ATOM 827 O O . MET A 1 110 ? -13.397 -6.850 7.307 1.00 85.56 110 MET A O 1
ATOM 831 N N . LEU A 1 111 ? -11.156 -6.633 7.220 1.00 84.75 111 LEU A N 1
ATOM 832 C CA . LEU A 1 111 ? -10.808 -7.977 7.683 1.00 84.75 111 LEU A CA 1
ATOM 833 C C . LEU A 1 111 ? -10.404 -8.024 9.156 1.00 84.75 111 LEU A C 1
ATOM 835 O O . LEU A 1 111 ? -10.658 -9.028 9.827 1.00 84.75 111 LEU A O 1
ATOM 839 N N . LEU A 1 112 ? -9.751 -6.959 9.628 1.00 83.19 112 LEU A N 1
ATOM 840 C CA . LEU A 1 112 ? -9.202 -6.840 10.973 1.00 83.19 112 LEU A CA 1
ATOM 841 C C . LEU A 1 112 ? -9.920 -5.746 11.762 1.00 83.19 112 LEU A C 1
ATOM 843 O O . LEU A 1 112 ? -10.088 -4.629 11.274 1.00 83.19 112 LEU A O 1
ATOM 847 N N . PHE A 1 113 ? -10.290 -6.042 13.008 1.00 77.31 113 PHE A N 1
ATOM 848 C CA . PHE A 1 113 ? -10.784 -5.008 13.921 1.00 77.31 113 PHE A CA 1
ATOM 849 C C . PHE A 1 113 ? -9.694 -3.997 14.274 1.00 77.31 113 PHE A C 1
ATOM 851 O O . PHE A 1 113 ? -8.532 -4.358 14.480 1.00 77.31 113 PHE A O 1
ATOM 858 N N . HIS A 1 114 ? -10.116 -2.744 14.446 1.00 68.31 114 HIS A N 1
ATOM 859 C CA . HIS A 1 114 ? -9.268 -1.602 14.777 1.00 68.31 114 HIS A CA 1
ATOM 860 C C . HIS A 1 114 ? -8.299 -1.880 15.938 1.00 68.31 114 HIS A C 1
ATOM 862 O O . HIS A 1 114 ? -7.102 -1.606 15.864 1.00 68.31 114 HIS A O 1
ATOM 868 N N . CYS A 1 115 ? -8.810 -2.479 17.017 1.00 62.50 115 CYS A N 1
ATOM 869 C CA . CYS A 1 115 ? -8.020 -2.784 18.209 1.00 62.50 115 CYS A CA 1
ATOM 870 C C . CYS A 1 115 ? -6.887 -3.788 17.927 1.00 62.50 115 CYS A C 1
ATOM 872 O O . CYS A 1 115 ? -5.813 -3.694 18.518 1.00 62.50 115 CYS A O 1
ATOM 874 N N . THR A 1 116 ? -7.090 -4.720 16.995 1.00 60.50 116 THR A N 1
ATOM 875 C CA . THR A 1 116 ? -6.090 -5.741 16.674 1.00 60.50 116 THR A CA 1
ATOM 876 C C . THR A 1 116 ? -5.041 -5.260 15.682 1.00 60.50 116 THR A C 1
ATOM 878 O O . THR A 1 116 ? -3.883 -5.646 15.813 1.00 60.50 116 THR A O 1
ATOM 881 N N . VAL A 1 117 ? -5.404 -4.378 14.743 1.00 60.00 117 VAL A N 1
ATOM 882 C CA . VAL A 1 117 ? -4.422 -3.726 13.856 1.00 60.00 117 VAL A CA 1
ATOM 883 C C . VAL A 1 117 ? -3.347 -3.026 14.685 1.00 60.00 117 VAL A C 1
ATOM 885 O O . VAL A 1 117 ? -2.165 -3.141 14.386 1.00 60.00 117 VAL A O 1
ATOM 888 N N . TYR A 1 118 ? -3.750 -2.367 15.768 1.00 60.12 118 TYR A N 1
ATOM 889 C CA . TYR A 1 118 ? -2.829 -1.669 16.653 1.00 60.12 118 TYR A CA 1
ATOM 890 C C . TYR A 1 118 ? -1.894 -2.618 17.423 1.00 60.12 118 TYR A C 1
ATOM 892 O O . TYR A 1 118 ? -0.684 -2.420 17.391 1.00 60.12 118 TYR A O 1
ATOM 900 N N . LEU A 1 119 ? -2.418 -3.692 18.034 1.00 58.84 119 LEU A N 1
ATOM 90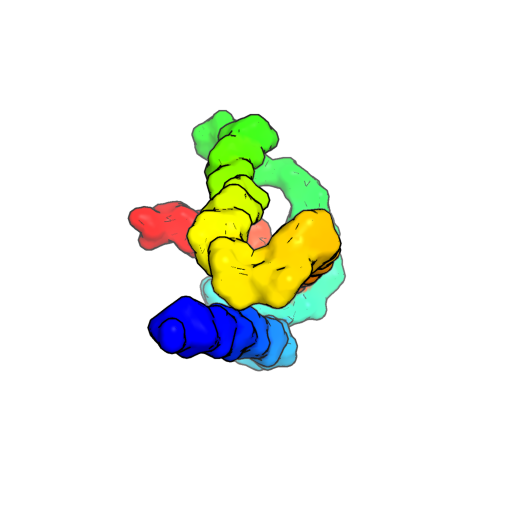1 C CA . LEU A 1 119 ? -1.588 -4.662 18.769 1.00 58.84 119 LEU A CA 1
ATOM 902 C C . LEU A 1 119 ? -0.528 -5.326 17.879 1.00 58.84 119 LEU A C 1
ATOM 904 O O . LEU A 1 119 ? 0.591 -5.540 18.324 1.00 58.84 119 LEU A O 1
ATOM 908 N N . GLN A 1 120 ? -0.850 -5.601 16.611 1.00 57.72 120 GLN A N 1
ATOM 909 C CA . GLN A 1 120 ? 0.120 -6.177 15.676 1.00 57.72 120 GLN A CA 1
ATOM 910 C C . GLN A 1 120 ? 1.228 -5.204 15.252 1.00 57.72 120 GLN A C 1
ATOM 912 O O . GLN A 1 120 ? 2.277 -5.667 14.821 1.00 57.72 120 GLN A O 1
ATOM 917 N N . VAL A 1 121 ? 1.000 -3.890 15.342 1.00 57.56 121 VAL A N 1
ATOM 918 C CA . VAL A 1 121 ? 1.995 -2.860 14.995 1.00 57.56 121 VAL A CA 1
ATOM 919 C C . VAL A 1 121 ? 2.887 -2.516 16.192 1.00 57.56 121 VAL A C 1
ATOM 921 O O . VAL A 1 121 ? 4.042 -2.163 15.994 1.00 57.56 121 VAL A O 1
ATOM 924 N N . THR A 1 122 ? 2.382 -2.633 17.424 1.00 52.31 122 THR A N 1
ATOM 925 C CA . THR A 1 122 ? 3.148 -2.348 18.653 1.00 52.31 122 THR A CA 1
ATOM 926 C C . THR A 1 122 ? 3.920 -3.544 19.216 1.00 52.31 122 THR A C 1
ATOM 928 O O . THR A 1 122 ? 4.676 -3.372 20.167 1.00 52.31 122 THR A O 1
ATOM 931 N N . ASP A 1 123 ? 3.697 -4.751 18.687 1.00 44.31 123 ASP A N 1
ATOM 932 C CA . ASP A 1 123 ? 4.433 -5.971 19.066 1.00 44.31 123 ASP A CA 1
ATOM 933 C C . ASP A 1 123 ? 5.787 -6.128 18.319 1.00 44.31 123 ASP A C 1
ATOM 935 O O . ASP A 1 123 ? 6.461 -7.149 18.488 1.00 44.31 123 ASP A O 1
ATOM 939 N N . GLU A 1 124 ? 6.204 -5.135 17.519 1.00 40.84 124 GLU A N 1
ATOM 940 C CA . GLU A 1 124 ? 7.583 -4.978 17.004 1.00 40.84 124 GLU A CA 1
ATOM 941 C C . GLU A 1 124 ? 8.361 -3.907 17.785 1.00 40.84 124 GLU A C 1
ATOM 943 O O . GLU A 1 124 ? 9.570 -4.137 18.036 1.00 40.84 124 GLU A O 1
#

Organism: Acipenser ruthenus (NCBI:txid7906)

Secondary structure (DSSP, 8-state):
-HHHHHHHHHHHHHHHHHHHHT---HHHHTTTB--S-HHHHHHTTS----TT--HHHHHHHHHHHH-THHHHHTTGGG-S-HHHHHHHHHHHHHHHHHHHHHHHHHHHHHHB-HHHHHHHHHT-

pLDDT: mean 81.09, std 11.45, range [40.84, 95.06]

Mean predicted aligned error: 7.73 Å

Sequence (124 aa):
KAQLVLLVILIAAIFNYVIGSFIPMESKESKGFFGYKGEIMMENMGPDFRDGETFFSVFAIFFPAATGILAGANISGDLADPQLAIPRGTLLAILITTIVYLGIAFSTGMLLFHCTVYLQVTDE

Foldseek 3Di:
DVVVVVVVVVVVVLVVVVVVLQDDDPVCVVLQFDHQDVVLLVQLPDDDDPPPDDPVNVCVVCVVVLPCLVVVLVVLPPDPDSVPCSVVVSVVVNVVVVVSVVVVVSSCSRGGHPVSVVVVVVVD

Solvent-accessible surface area (backbone atoms only — not comparable to full-atom values): 7295 Å² total; per-residue (Å²): 113,67,66,61,54,54,50,52,52,51,52,50,50,52,50,48,50,59,59,50,57,74,55,71,47,80,87,39,42,86,68,34,35,73,27,85,35,72,67,38,31,64,68,50,71,59,91,81,70,59,98,84,50,44,74,67,56,57,44,61,69,50,47,68,76,73,61,61,64,68,66,61,59,74,69,43,83,80,49,97,54,46,88,63,48,52,61,54,51,50,55,51,48,52,53,53,52,52,51,52,52,53,50,52,53,53,52,47,34,21,24,36,39,69,74,39,58,49,54,69,64,70,76,114

Nearest PDB structures (foldseek):
  7zgo-assembly1_B  TM=9.728E-01  e=1.529E-08  Homo sapiens
  7mxo-assembly1_A  TM=9.663E-01  e=1.439E-08  Homo sapiens
  7smp-assembly1_B  TM=9.674E-01  e=2.340E-08  Homo sapiens
  6pzt-assembly1_A  TM=9.472E-01  e=1.727E-08  Homo sapiens
  7sfl-assembly1_B  TM=9.677E-01  e=1.727E-08  Homo sapiens

Radius of gyration: 18.2 Å; Cα contacts (8 Å, |Δi|>4): 61; chains: 1; bounding box: 41×34×48 Å